Protein AF-A0A015IG34-F1 (afdb_monomer_lite)

pLDDT: mean 83.69, std 11.16, range [50.0, 94.5]

Sequence (81 aa):
MANYTEINLDSFLPEDAMQRYCYIKDLQIQFPVTLYRYYHGNYLGTLNYIWKVPINPEKRSETAQARVLATIQEKLPQYFT

Secondary structure (DSSP, 8-state):
------EEGGGG--SSHHHHHHHHHT---SS-EEEEEEE-SSTT-EEEEEEE--SSGGG--HHHHHHHHHHHHHHS-----

Foldseek 3Di:
DFWLAKDWVVVVADPDPVSNVCCVVVPDDPADKDWDWDADPDDPGITIIIGGADPDPVRGDPVSNVVNVVVVVVVPDPDDD

Radius of gyration: 14.26 Å; chains: 1; bounding box: 39×17×38 Å

Structure (mmCIF, N/CA/C/O backbone):
data_AF-A0A015IG34-F1
#
_entry.id   AF-A0A015IG34-F1
#
loop_
_atom_site.group_PDB
_atom_site.id
_atom_site.type_symbol
_atom_site.label_atom_id
_atom_site.label_alt_id
_atom_site.label_comp_id
_atom_site.label_asym_id
_atom_site.label_entity_id
_atom_site.label_seq_id
_atom_site.pdbx_PDB_ins_code
_atom_site.Cartn_x
_atom_site.Cartn_y
_atom_site.Cartn_z
_atom_site.occupancy
_atom_site.B_iso_or_equiv
_atom_site.auth_seq_id
_atom_site.auth_comp_id
_atom_site.auth_asym_id
_atom_site.auth_atom_id
_atom_site.pdbx_PDB_model_num
ATOM 1 N N . MET A 1 1 ? -13.369 -7.217 8.996 1.00 50.00 1 MET A N 1
ATOM 2 C CA . MET A 1 1 ? -12.141 -6.810 9.715 1.00 50.00 1 MET A CA 1
ATOM 3 C C . MET A 1 1 ? -11.315 -5.898 8.822 1.00 50.00 1 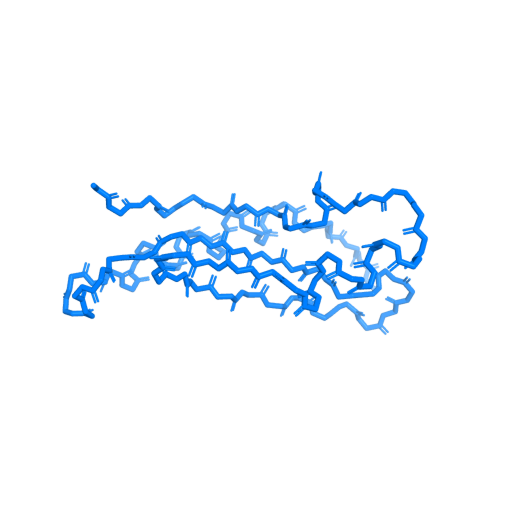MET A C 1
ATOM 5 O O . MET A 1 1 ? -11.278 -6.133 7.618 1.00 50.00 1 MET A O 1
ATOM 9 N N . ALA A 1 2 ? -10.736 -4.827 9.365 1.00 60.59 2 ALA A N 1
ATOM 10 C CA . ALA A 1 2 ? -9.754 -4.040 8.623 1.00 60.59 2 ALA A CA 1
ATOM 11 C C . ALA A 1 2 ? -8.430 -4.803 8.590 1.00 60.59 2 ALA A C 1
ATOM 13 O O . ALA A 1 2 ? -8.063 -5.397 9.601 1.00 60.59 2 ALA A O 1
ATOM 14 N N . ASN A 1 3 ? -7.768 -4.815 7.435 1.00 76.56 3 ASN A N 1
ATOM 15 C CA . ASN A 1 3 ? -6.534 -5.559 7.243 1.00 76.56 3 ASN A CA 1
A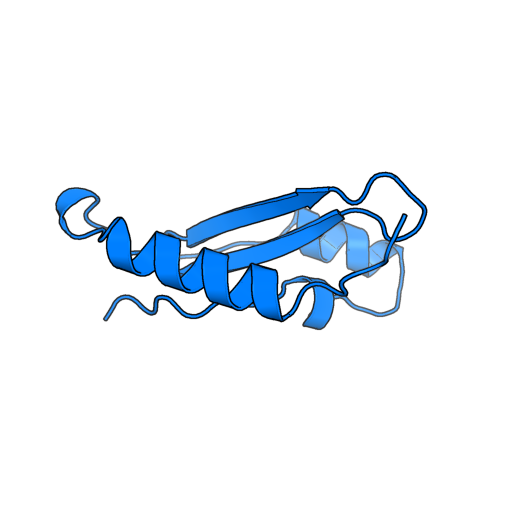TOM 16 C C . ASN A 1 3 ? -5.401 -4.575 6.945 1.00 76.56 3 ASN A C 1
ATOM 18 O O . ASN A 1 3 ? -5.279 -4.087 5.821 1.00 76.56 3 ASN A O 1
ATOM 22 N N . TYR A 1 4 ? -4.622 -4.264 7.979 1.00 85.56 4 TYR A N 1
ATOM 23 C CA . TYR A 1 4 ? -3.441 -3.402 7.921 1.00 85.56 4 TYR A CA 1
ATOM 24 C C . TYR A 1 4 ? -2.249 -4.188 7.373 1.00 85.56 4 TYR A C 1
ATOM 26 O O . TYR A 1 4 ? -1.245 -4.368 8.051 1.00 85.56 4 TYR A O 1
ATOM 34 N N . THR A 1 5 ? -2.404 -4.712 6.164 1.00 89.19 5 THR A N 1
ATOM 35 C CA . THR A 1 5 ? -1.347 -5.403 5.431 1.00 89.19 5 THR A CA 1
ATOM 36 C C . THR A 1 5 ? -1.080 -4.606 4.171 1.00 89.19 5 THR A C 1
ATOM 38 O O . THR A 1 5 ? -2.009 -4.323 3.410 1.00 89.19 5 THR A O 1
ATOM 41 N N . GLU A 1 6 ? 0.171 -4.215 3.984 1.00 89.69 6 GLU A N 1
ATOM 42 C CA . GLU A 1 6 ? 0.646 -3.537 2.790 1.00 89.69 6 GLU A CA 1
ATOM 43 C C . GLU A 1 6 ? 0.537 -4.432 1.565 1.00 89.69 6 GLU A C 1
ATOM 45 O O . GLU A 1 6 ? 0.893 -5.610 1.565 1.00 89.69 6 GLU A O 1
ATOM 50 N N . ILE A 1 7 ? 0.071 -3.822 0.489 1.00 90.62 7 ILE A N 1
ATOM 51 C CA . ILE A 1 7 ? 0.006 -4.408 -0.834 1.00 90.62 7 ILE A CA 1
ATOM 52 C C . ILE A 1 7 ? 0.798 -3.478 -1.742 1.00 90.62 7 ILE A C 1
ATOM 54 O O . ILE A 1 7 ? 0.475 -2.293 -1.852 1.00 90.62 7 ILE A O 1
ATOM 58 N N . ASN A 1 8 ? 1.839 -4.013 -2.378 1.00 89.38 8 ASN A N 1
ATOM 59 C CA . ASN A 1 8 ? 2.550 -3.304 -3.432 1.00 89.38 8 ASN A CA 1
ATOM 60 C C . ASN A 1 8 ? 1.692 -3.337 -4.703 1.00 89.38 8 ASN A C 1
ATOM 62 O O . ASN A 1 8 ? 1.463 -4.413 -5.255 1.00 89.38 8 ASN A O 1
ATOM 66 N N . LEU A 1 9 ? 1.206 -2.180 -5.160 1.00 86.88 9 LEU A N 1
ATOM 67 C CA . LEU A 1 9 ? 0.417 -2.093 -6.392 1.00 86.88 9 LEU A CA 1
ATOM 68 C C . LEU A 1 9 ? 1.232 -2.480 -7.622 1.00 86.88 9 LEU A C 1
ATOM 70 O O . LEU A 1 9 ? 0.667 -3.010 -8.578 1.00 86.88 9 LEU A O 1
ATOM 74 N N . ASP A 1 10 ? 2.547 -2.279 -7.575 1.00 83.62 10 ASP A N 1
ATOM 75 C CA . ASP A 1 10 ? 3.419 -2.541 -8.711 1.00 83.62 10 ASP A CA 1
ATOM 76 C C . ASP A 1 10 ? 3.499 -4.040 -9.030 1.00 83.62 10 ASP A C 1
ATOM 78 O O . ASP A 1 10 ? 3.683 -4.421 -10.183 1.00 83.62 10 ASP A O 1
ATOM 82 N N . SER A 1 11 ? 3.250 -4.903 -8.036 1.00 85.00 11 SER A N 1
ATOM 83 C CA . SER A 1 11 ? 3.163 -6.360 -8.208 1.00 85.00 11 SER A CA 1
ATOM 84 C C . SER A 1 11 ? 1.957 -6.823 -9.035 1.00 85.00 11 SER A C 1
ATOM 86 O O . SER A 1 11 ? 1.906 -7.987 -9.419 1.00 85.00 11 SER A O 1
ATOM 88 N N . PHE A 1 12 ? 0.991 -5.941 -9.302 1.00 86.00 12 PHE A N 1
ATOM 89 C CA . PHE A 1 12 ? -0.206 -6.236 -10.099 1.00 86.00 12 PHE A CA 1
ATOM 90 C C . PHE A 1 12 ? -0.183 -5.551 -11.465 1.00 86.00 12 PHE A C 1
ATOM 92 O O . PHE A 1 12 ? -1.139 -5.680 -12.231 1.00 86.00 12 PHE A O 1
ATOM 99 N N . LEU A 1 13 ? 0.872 -4.790 -11.769 1.00 85.25 13 LEU A N 1
ATOM 100 C CA . LEU A 1 13 ? 0.936 -4.054 -13.018 1.00 85.25 13 LEU A CA 1
ATOM 101 C C . LEU A 1 13 ? 1.159 -5.013 -14.192 1.00 85.25 13 LEU A C 1
ATOM 103 O O . LEU A 1 13 ? 2.068 -5.843 -14.138 1.00 85.25 13 LEU A O 1
ATOM 107 N N . PRO A 1 14 ? 0.392 -4.871 -15.283 1.00 84.81 14 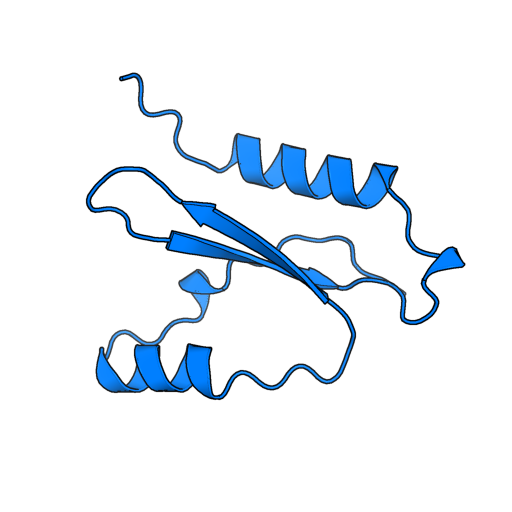PRO A N 1
ATOM 108 C CA . PRO A 1 14 ? 0.651 -5.616 -16.506 1.00 84.81 14 PRO A CA 1
ATOM 109 C C . PRO A 1 14 ? 2.010 -5.218 -17.098 1.00 84.81 14 PRO A C 1
ATOM 111 O O . PRO A 1 14 ? 2.533 -4.129 -16.831 1.00 84.81 14 PRO A O 1
ATOM 114 N N . GLU A 1 15 ? 2.598 -6.107 -17.900 1.00 84.94 15 GLU A N 1
ATOM 115 C CA . GLU A 1 15 ? 3.886 -5.862 -18.563 1.00 84.94 15 GLU A CA 1
ATOM 116 C C . GLU A 1 15 ? 3.783 -4.756 -19.623 1.00 84.94 15 GLU A C 1
ATOM 118 O O . GLU A 1 15 ? 4.687 -3.921 -19.730 1.00 84.94 15 GLU A O 1
ATOM 123 N N . ASP A 1 16 ? 2.654 -4.714 -20.338 1.00 90.50 16 ASP A N 1
ATOM 124 C CA . ASP A 1 16 ? 2.360 -3.726 -21.371 1.00 90.50 16 ASP A CA 1
ATOM 125 C C . ASP A 1 16 ? 2.213 -2.305 -20.800 1.00 90.50 16 ASP A C 1
ATOM 127 O O . ASP A 1 16 ? 1.514 -2.062 -19.812 1.00 90.50 16 ASP A O 1
ATOM 131 N N . ALA A 1 17 ? 2.860 -1.340 -21.456 1.00 81.88 17 ALA A N 1
ATOM 132 C CA . ALA A 1 17 ? 2.935 0.037 -20.978 1.00 81.88 17 ALA A CA 1
ATOM 133 C C . ALA A 1 17 ? 1.577 0.761 -21.000 1.00 81.88 17 ALA A C 1
ATOM 135 O O . ALA A 1 17 ? 1.277 1.526 -20.078 1.00 81.88 17 ALA A O 1
ATOM 136 N N . MET A 1 18 ? 0.748 0.520 -22.021 1.00 86.31 18 MET A N 1
ATOM 137 C CA . MET A 1 18 ? -0.573 1.144 -22.133 1.00 86.31 18 MET A CA 1
ATOM 138 C C . MET A 1 18 ? -1.515 0.575 -21.073 1.00 86.31 18 MET A C 1
ATOM 140 O O . MET A 1 18 ? -2.180 1.329 -20.360 1.00 86.31 18 MET A O 1
ATOM 144 N N . GLN A 1 19 ? -1.521 -0.747 -20.909 1.00 85.12 19 GLN A N 1
ATOM 145 C CA . GLN A 1 19 ? -2.324 -1.408 -19.885 1.00 85.12 19 GLN A CA 1
ATOM 146 C C . GLN A 1 19 ? -1.889 -1.006 -18.476 1.00 85.12 19 GLN A C 1
ATOM 148 O O . GLN A 1 19 ? -2.739 -0.845 -17.605 1.00 85.12 19 GLN A O 1
ATOM 153 N N . ARG A 1 20 ? -0.591 -0.776 -18.243 1.00 84.06 20 ARG A N 1
ATOM 154 C CA . ARG A 1 20 ? -0.074 -0.313 -16.947 1.00 84.06 20 ARG A CA 1
ATOM 155 C C . ARG A 1 20 ? -0.612 1.068 -16.588 1.00 84.06 20 ARG A C 1
ATOM 157 O O . ARG A 1 20 ? -1.033 1.292 -15.453 1.00 84.06 20 ARG A O 1
ATOM 164 N N . TYR A 1 21 ? -0.636 1.976 -17.563 1.00 81.75 21 TYR A N 1
ATOM 165 C CA . TYR A 1 21 ? -1.230 3.299 -17.397 1.00 81.75 21 TYR A CA 1
ATOM 166 C C . TYR A 1 21 ? -2.736 3.211 -17.100 1.00 81.75 21 TYR A C 1
ATOM 168 O O . TYR A 1 21 ? -3.203 3.826 -16.139 1.00 81.75 21 TYR A O 1
ATOM 176 N N . CYS A 1 22 ? -3.480 2.411 -17.871 1.00 85.50 22 CYS A N 1
ATOM 177 C CA . CYS A 1 22 ? -4.911 2.187 -17.644 1.00 85.50 22 CYS A CA 1
ATOM 178 C C . CYS A 1 22 ? -5.189 1.551 -16.276 1.00 85.50 22 CYS A C 1
ATOM 180 O O . CYS A 1 22 ? -6.085 2.002 -15.576 1.00 85.50 22 CYS A O 1
ATOM 182 N N . TYR A 1 23 ? -4.384 0.577 -15.842 1.00 84.62 23 TYR A N 1
ATOM 183 C CA . TYR A 1 23 ? -4.574 -0.116 -14.566 1.00 84.62 23 TYR A CA 1
ATOM 184 C C . TYR A 1 23 ? -4.569 0.844 -13.372 1.00 84.62 23 TYR A C 1
ATOM 186 O O . TYR A 1 23 ? -5.468 0.797 -12.538 1.00 84.62 23 TYR A O 1
ATOM 194 N N . ILE A 1 24 ? -3.582 1.741 -13.298 1.00 80.38 24 ILE A N 1
ATOM 195 C CA . ILE A 1 24 ? -3.508 2.728 -12.213 1.00 80.38 24 ILE A CA 1
ATOM 196 C C . ILE A 1 24 ? -4.606 3.787 -12.352 1.00 80.38 24 ILE A C 1
ATOM 198 O O . ILE A 1 24 ? -5.204 4.181 -11.351 1.00 80.38 24 ILE A O 1
ATOM 202 N N . LYS A 1 25 ? -4.865 4.257 -13.577 1.00 82.06 25 LYS A N 1
ATOM 203 C CA . LYS A 1 25 ? -5.850 5.313 -13.845 1.00 82.06 25 LYS A CA 1
ATOM 204 C C . LYS A 1 25 ? -7.277 4.873 -13.521 1.00 82.06 25 LYS A C 1
ATOM 206 O O . LYS A 1 25 ? -8.033 5.647 -12.940 1.00 82.06 25 LYS A O 1
ATOM 211 N N . ASP A 1 26 ? -7.615 3.641 -13.876 1.00 86.00 26 ASP A N 1
ATOM 212 C CA . ASP A 1 26 ? -8.965 3.093 -13.775 1.00 86.00 26 ASP A CA 1
ATOM 213 C C . ASP A 1 26 ? -9.145 2.233 -12.511 1.00 86.00 26 ASP A C 1
ATOM 215 O O . ASP A 1 26 ? -10.165 1.562 -12.355 1.00 86.00 26 ASP A O 1
ATOM 219 N N . LEU A 1 27 ? -8.179 2.262 -11.582 1.00 85.69 27 LEU A N 1
ATOM 220 C CA . LEU A 1 27 ? -8.224 1.498 -10.337 1.00 85.69 27 LEU A CA 1
ATOM 221 C C . LEU A 1 27 ? -9.447 1.895 -9.494 1.00 85.69 27 LEU A C 1
ATOM 223 O O . LEU A 1 27 ? -9.499 2.974 -8.903 1.00 85.69 27 LEU A O 1
ATOM 227 N N . GLN A 1 28 ? -10.424 0.991 -9.401 1.00 84.81 28 GLN A N 1
ATOM 228 C CA . GLN A 1 28 ? -11.622 1.155 -8.575 1.00 84.81 28 GLN A CA 1
ATOM 229 C C . GLN A 1 28 ? -11.496 0.337 -7.289 1.00 84.81 28 GLN A C 1
ATOM 231 O O . GLN A 1 28 ? -11.380 -0.888 -7.326 1.00 84.81 28 GLN A O 1
ATOM 236 N N . ILE A 1 29 ? -11.568 1.004 -6.136 1.00 86.75 29 ILE A N 1
ATOM 237 C CA . ILE A 1 29 ? -11.502 0.352 -4.824 1.00 86.75 29 ILE A CA 1
ATOM 238 C C . ILE A 1 29 ? -12.824 0.582 -4.091 1.00 86.75 29 ILE A C 1
ATOM 240 O O . ILE A 1 29 ? -13.210 1.711 -3.810 1.00 86.75 29 ILE A O 1
ATOM 244 N N . GLN A 1 30 ? -13.518 -0.505 -3.751 1.00 88.50 30 GLN A N 1
ATOM 245 C CA . GLN A 1 30 ? -14.850 -0.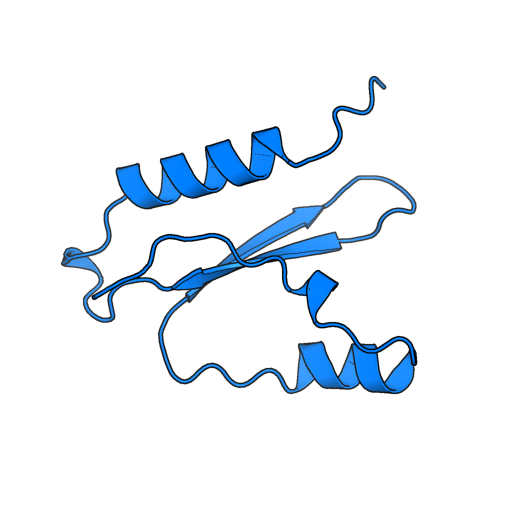468 -3.123 1.00 88.50 30 GLN A CA 1
ATOM 246 C C . GLN A 1 30 ? -14.819 -0.221 -1.604 1.00 88.50 30 GLN A C 1
ATOM 248 O O . GLN A 1 30 ? -15.847 -0.249 -0.930 1.00 88.50 30 GLN A O 1
ATOM 253 N N . PHE A 1 31 ? -13.635 -0.044 -1.028 1.00 88.50 31 PHE A N 1
ATOM 254 C CA . PHE A 1 31 ? -13.429 0.131 0.402 1.00 88.50 31 PHE A CA 1
ATOM 255 C C . PHE A 1 31 ? -12.328 1.161 0.650 1.00 88.50 31 PHE A C 1
ATOM 257 O O . PHE A 1 31 ? -11.463 1.360 -0.201 1.00 88.50 31 PHE A O 1
ATOM 264 N N . PRO A 1 32 ? -12.320 1.812 1.822 1.00 90.44 32 PRO A N 1
ATOM 265 C CA . PRO A 1 32 ? -11.302 2.798 2.110 1.00 90.44 32 PRO A CA 1
ATOM 266 C C . PRO A 1 32 ? -9.943 2.129 2.291 1.00 90.44 32 PRO A C 1
ATOM 268 O O . PRO A 1 32 ? -9.793 1.112 2.979 1.00 90.44 32 PRO A O 1
ATOM 271 N N . VAL A 1 33 ? -8.951 2.752 1.674 1.00 92.31 33 VAL A N 1
ATOM 272 C CA . VAL A 1 33 ? -7.544 2.380 1.754 1.00 92.31 33 VAL A CA 1
ATOM 273 C C . VAL A 1 33 ? -6.724 3.606 2.116 1.00 92.31 33 VAL A C 1
ATOM 275 O O . VAL A 1 33 ? -7.130 4.737 1.842 1.00 92.31 33 VAL A O 1
ATOM 278 N N . THR A 1 34 ? -5.562 3.373 2.707 1.00 92.38 34 THR A N 1
ATOM 279 C CA . THR A 1 34 ? -4.497 4.373 2.717 1.00 92.38 34 THR A CA 1
ATOM 280 C C . THR A 1 34 ? -3.610 4.134 1.503 1.00 92.38 34 THR A C 1
ATOM 282 O O . THR A 1 34 ? -3.302 2.986 1.187 1.00 92.38 34 THR A O 1
ATOM 285 N N . LEU A 1 35 ? -3.211 5.217 0.836 1.00 91.12 35 LEU A N 1
ATOM 286 C CA . LEU A 1 35 ? -2.236 5.213 -0.248 1.00 91.12 35 LEU A CA 1
ATOM 287 C C . LEU A 1 35 ? -0.926 5.813 0.260 1.00 91.12 35 LEU A C 1
ATOM 289 O O . LEU A 1 35 ? -0.906 6.953 0.723 1.00 91.12 35 LEU A O 1
ATOM 293 N N . TYR A 1 36 ? 0.159 5.061 0.124 1.00 91.25 36 TYR A N 1
ATOM 294 C CA . TYR A 1 36 ? 1.515 5.516 0.391 1.00 91.25 36 TYR A CA 1
ATOM 295 C C . TYR A 1 36 ? 2.318 5.516 -0.906 1.00 91.25 36 TYR A C 1
ATOM 297 O O . TYR A 1 36 ? 2.428 4.493 -1.584 1.00 91.25 36 TYR A O 1
ATOM 305 N N . ARG A 1 37 ? 2.865 6.682 -1.256 1.00 88.19 37 ARG A N 1
ATOM 306 C CA . ARG A 1 37 ? 3.715 6.869 -2.434 1.00 88.19 37 ARG A CA 1
ATOM 307 C C . ARG A 1 37 ? 5.136 7.121 -1.978 1.00 88.19 37 ARG A C 1
ATOM 309 O O . ARG A 1 37 ? 5.401 8.136 -1.335 1.00 88.19 37 ARG A O 1
ATOM 316 N N . TYR A 1 38 ? 6.027 6.209 -2.328 1.00 87.06 38 TYR A N 1
ATOM 317 C CA . TYR A 1 38 ? 7.449 6.379 -2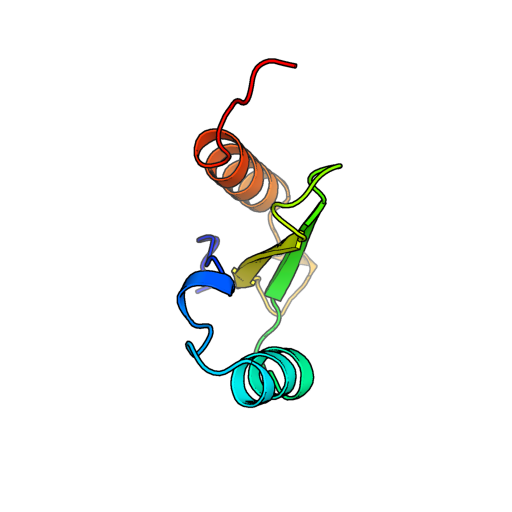.095 1.00 87.06 38 TYR A CA 1
ATOM 318 C C . TYR A 1 38 ? 8.107 6.892 -3.375 1.00 87.06 38 TYR A C 1
ATOM 320 O O . TYR A 1 38 ? 8.170 6.186 -4.384 1.00 87.06 38 TYR A O 1
ATOM 328 N N . TYR A 1 39 ? 8.570 8.140 -3.329 1.00 81.81 39 TYR A N 1
ATOM 329 C CA . TYR A 1 39 ? 9.328 8.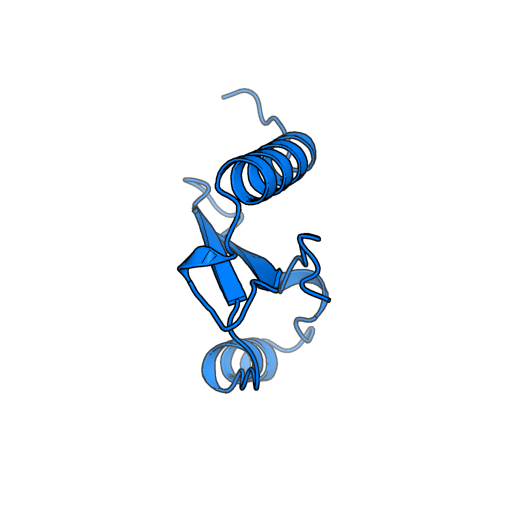753 -4.411 1.00 81.81 39 TYR A CA 1
ATOM 330 C C . TYR A 1 39 ? 10.812 8.491 -4.179 1.00 81.81 39 TYR A C 1
ATOM 332 O O . TYR A 1 39 ? 11.400 9.041 -3.249 1.00 81.81 39 TYR A O 1
ATOM 340 N N . HIS A 1 40 ? 11.420 7.669 -5.029 1.00 72.94 40 HIS A N 1
ATOM 341 C CA . HIS A 1 40 ? 12.868 7.530 -5.053 1.00 72.94 40 HIS A CA 1
ATOM 342 C C . HIS A 1 40 ? 13.435 8.530 -6.064 1.00 72.94 40 HIS A C 1
ATOM 344 O O . HIS A 1 40 ? 12.989 8.579 -7.208 1.00 72.94 40 HIS A O 1
ATOM 350 N N . GLY A 1 41 ? 14.401 9.351 -5.647 1.00 62.38 41 GLY A N 1
ATOM 351 C CA . GLY A 1 41 ? 14.907 10.504 -6.407 1.00 62.38 41 GLY A CA 1
ATOM 352 C C . GLY A 1 41 ? 15.663 10.198 -7.708 1.00 62.38 41 GLY A C 1
ATOM 353 O O . GLY A 1 41 ? 16.326 11.092 -8.209 1.00 62.38 41 GLY A O 1
ATOM 354 N N . ASN A 1 42 ? 15.585 8.975 -8.246 1.00 63.38 42 ASN A N 1
ATOM 355 C CA . ASN A 1 42 ? 16.207 8.523 -9.498 1.00 63.38 42 ASN A CA 1
ATOM 356 C C . ASN A 1 42 ? 15.393 7.373 -10.138 1.00 63.38 42 ASN A C 1
ATOM 358 O O . ASN A 1 42 ? 14.551 6.797 -9.457 1.00 63.38 42 ASN A O 1
ATOM 362 N N . TYR A 1 43 ? 15.700 7.046 -11.411 1.00 54.34 43 TYR A N 1
ATOM 363 C CA . TYR A 1 43 ? 15.271 5.974 -12.363 1.00 54.34 43 TYR A CA 1
ATOM 364 C C . TYR A 1 43 ? 14.275 4.850 -11.967 1.00 54.34 43 TYR A C 1
ATOM 366 O O . TYR A 1 43 ? 13.653 4.268 -12.850 1.00 54.34 43 TYR A O 1
ATOM 374 N N . LEU A 1 44 ? 14.115 4.521 -10.687 1.00 57.34 44 LEU A N 1
ATOM 375 C CA . LEU A 1 44 ? 13.195 3.520 -10.134 1.00 57.34 44 LEU A CA 1
ATOM 376 C C . LEU A 1 44 ? 11.720 3.959 -10.126 1.00 57.34 44 LEU A C 1
ATOM 378 O O . LEU A 1 44 ? 10.839 3.135 -9.902 1.00 57.34 44 LEU A O 1
ATOM 382 N N . GLY A 1 45 ? 11.435 5.235 -10.391 1.00 72.94 45 GLY A N 1
ATOM 383 C CA . GLY A 1 45 ? 10.066 5.745 -10.441 1.00 72.94 45 GLY A CA 1
ATOM 384 C C . GLY A 1 45 ? 9.419 5.882 -9.057 1.00 72.94 45 GLY A C 1
ATOM 385 O O . GLY A 1 45 ? 10.089 6.131 -8.055 1.00 72.94 45 GLY A O 1
ATOM 386 N N . THR A 1 46 ? 8.087 5.797 -9.014 1.00 80.62 46 THR A N 1
ATOM 387 C CA . THR A 1 46 ? 7.287 5.913 -7.782 1.00 80.62 46 THR A CA 1
ATOM 388 C C . THR A 1 46 ? 6.735 4.547 -7.410 1.00 80.62 46 THR A C 1
ATOM 390 O O . THR A 1 46 ? 5.955 3.998 -8.185 1.00 80.62 46 THR A O 1
ATOM 393 N N . LEU A 1 47 ? 7.081 4.040 -6.224 1.00 86.50 47 LEU A N 1
ATOM 394 C CA . LEU A 1 47 ? 6.480 2.817 -5.688 1.00 86.50 47 LEU A CA 1
ATOM 395 C C . LEU A 1 47 ? 5.165 3.160 -4.986 1.00 86.50 47 LEU A C 1
ATOM 397 O O . LEU A 1 47 ? 5.119 4.069 -4.145 1.00 86.50 47 LEU A O 1
ATOM 401 N N . ASN A 1 48 ? 4.101 2.430 -5.314 1.00 88.44 48 ASN A N 1
ATOM 402 C CA . ASN A 1 48 ? 2.773 2.667 -4.755 1.00 88.44 48 ASN A CA 1
ATOM 403 C C . ASN A 1 48 ? 2.354 1.508 -3.847 1.00 88.44 48 ASN A C 1
ATOM 405 O O . ASN A 1 48 ? 2.176 0.379 -4.297 1.00 88.44 48 ASN A O 1
ATOM 409 N N . TYR A 1 49 ? 2.126 1.808 -2.572 1.00 90.81 49 TYR A N 1
ATOM 410 C CA . TYR A 1 49 ? 1.609 0.853 -1.599 1.00 90.81 49 TYR A CA 1
ATOM 411 C C . TYR A 1 49 ? 0.209 1.252 -1.154 1.00 90.81 49 TYR A C 1
ATOM 413 O O . TYR A 1 49 ? -0.067 2.430 -0.915 1.00 90.81 49 TYR A O 1
ATOM 421 N N . ILE A 1 50 ? -0.667 0.264 -0.997 1.00 92.44 50 ILE A N 1
ATOM 422 C CA . ILE A 1 50 ? -1.986 0.452 -0.394 1.00 92.44 50 ILE A CA 1
ATOM 423 C C . ILE A 1 50 ? -2.222 -0.554 0.723 1.00 92.44 50 ILE A C 1
ATOM 425 O O . ILE A 1 50 ? -1.728 -1.676 0.681 1.00 92.44 50 ILE A O 1
ATOM 429 N N . TRP A 1 51 ? -3.018 -0.175 1.715 1.00 93.56 51 TRP A N 1
ATOM 430 C CA . TRP A 1 51 ? -3.568 -1.119 2.687 1.00 93.56 51 TRP A CA 1
ATOM 431 C C . TRP A 1 51 ? -4.980 -0.715 3.075 1.00 93.56 51 TRP A C 1
ATOM 433 O O . TRP A 1 51 ? -5.360 0.459 3.035 1.00 93.56 51 TRP A O 1
ATOM 443 N N . LYS A 1 52 ? -5.781 -1.708 3.452 1.00 92.94 52 LYS A N 1
ATOM 444 C CA . LYS A 1 52 ? -7.181 -1.505 3.811 1.00 92.94 52 LYS A CA 1
ATOM 445 C C . LYS A 1 52 ? -7.291 -0.887 5.198 1.00 92.94 52 LYS A C 1
ATOM 447 O O . LYS A 1 52 ? -6.673 -1.357 6.150 1.00 92.94 52 LYS A O 1
ATOM 452 N N . VAL A 1 53 ? -8.167 0.101 5.339 1.00 93.00 53 VAL A N 1
ATOM 453 C CA . VAL A 1 53 ? -8.475 0.720 6.634 1.00 93.00 53 VAL A CA 1
ATOM 454 C C . VAL A 1 53 ? -9.953 0.547 6.995 1.00 93.00 53 VAL A C 1
ATOM 456 O O . VAL A 1 53 ? -10.788 0.284 6.125 1.00 93.00 53 VAL A O 1
ATOM 459 N N . PRO A 1 54 ? -10.318 0.648 8.286 1.00 91.56 54 PRO A N 1
ATOM 460 C CA . PRO A 1 54 ? -11.714 0.702 8.696 1.00 91.56 54 PRO A CA 1
ATOM 461 C C . PRO A 1 54 ? -12.492 1.823 7.992 1.00 91.56 54 PRO A C 1
ATOM 463 O O . PRO A 1 54 ? -11.980 2.931 7.794 1.00 91.56 54 PRO A O 1
ATOM 466 N N . ILE A 1 55 ? -13.763 1.538 7.678 1.00 90.06 55 ILE A N 1
ATOM 467 C CA . ILE A 1 55 ? -14.701 2.528 7.127 1.00 90.06 55 ILE A CA 1
ATOM 468 C C . ILE A 1 55 ? -14.921 3.663 8.121 1.00 90.06 55 ILE A C 1
ATOM 470 O O . ILE A 1 55 ? -14.810 4.822 7.739 1.00 90.06 55 ILE A O 1
ATOM 474 N N . ASN A 1 56 ? -15.153 3.328 9.393 1.00 90.12 56 ASN A N 1
ATOM 475 C CA . ASN A 1 56 ? -15.240 4.320 10.457 1.00 90.12 56 ASN A CA 1
ATOM 476 C C . ASN A 1 56 ? -13.833 4.886 10.766 1.00 90.12 56 ASN A C 1
ATOM 478 O O . ASN A 1 56 ? -12.977 4.109 11.207 1.00 90.12 56 ASN A O 1
ATOM 482 N N . PRO A 1 57 ? -13.591 6.199 10.577 1.00 85.31 57 PRO A N 1
ATOM 483 C CA . PRO A 1 57 ? -12.315 6.843 10.876 1.00 85.31 57 PRO A CA 1
ATOM 484 C C . PRO A 1 57 ? -11.859 6.686 12.329 1.00 85.31 57 PRO A C 1
ATOM 486 O O . PRO A 1 57 ? -10.674 6.480 12.558 1.00 85.31 57 PRO A O 1
ATOM 489 N N . GLU A 1 58 ? -12.775 6.687 13.297 1.00 89.62 58 GLU A N 1
ATOM 490 C CA . GLU A 1 58 ? -12.442 6.572 14.728 1.00 89.62 58 GLU A CA 1
ATOM 491 C C . GLU A 1 58 ? -11.867 5.202 15.096 1.00 89.62 58 GLU A C 1
ATOM 493 O O . GLU A 1 58 ? -11.158 5.046 16.085 1.00 89.62 58 GLU A O 1
ATOM 498 N N . LYS A 1 59 ? -12.152 4.183 14.279 1.00 89.19 59 LYS A N 1
ATOM 499 C CA . LYS A 1 59 ? -11.600 2.836 14.459 1.00 89.19 59 LYS A CA 1
ATOM 500 C C . LYS A 1 59 ? -10.221 2.686 13.822 1.00 89.19 59 LYS A C 1
ATOM 502 O O . LYS A 1 59 ? -9.647 1.598 13.884 1.00 89.19 59 LYS A O 1
ATOM 507 N N . ARG A 1 60 ? -9.705 3.726 13.157 1.00 89.25 60 ARG A N 1
ATOM 508 C CA . ARG A 1 60 ? -8.395 3.679 12.510 1.00 89.25 60 ARG A CA 1
ATOM 509 C C . ARG A 1 60 ? -7.313 3.819 13.571 1.00 89.25 60 ARG A C 1
ATOM 511 O O . ARG A 1 60 ? -7.229 4.828 14.254 1.00 89.25 60 ARG A O 1
ATOM 518 N N . SER A 1 61 ? -6.460 2.809 13.681 1.00 91.19 61 SER A N 1
ATOM 519 C CA . SER A 1 61 ? -5.307 2.857 14.577 1.00 91.19 61 SER A CA 1
ATOM 520 C C . SER A 1 61 ? -4.114 3.497 13.872 1.00 91.19 61 SER A C 1
ATOM 522 O O . SER A 1 61 ? -3.614 2.955 12.885 1.00 91.19 61 SER A O 1
ATOM 524 N N . GLU A 1 62 ? -3.629 4.620 14.399 1.00 90.50 62 GLU A N 1
ATOM 525 C CA . GLU A 1 62 ? -2.375 5.240 13.953 1.00 90.50 62 GLU A CA 1
ATOM 526 C C . GLU A 1 62 ? -1.184 4.305 14.172 1.00 90.50 62 GLU A C 1
ATOM 528 O O . GLU A 1 62 ? -0.359 4.138 13.279 1.00 90.50 62 GLU A O 1
ATOM 533 N N . THR A 1 63 ? -1.143 3.599 15.307 1.00 93.19 63 THR A N 1
ATOM 534 C CA . THR A 1 63 ? -0.109 2.596 15.597 1.00 93.19 63 THR A CA 1
ATOM 535 C C . THR A 1 63 ? -0.084 1.481 14.553 1.00 93.19 63 THR A C 1
ATOM 537 O O . THR A 1 63 ? 0.991 1.052 14.142 1.00 93.19 63 THR A O 1
ATOM 540 N N . ALA A 1 64 ? -1.250 1.012 14.096 1.00 92.25 64 ALA A N 1
ATOM 541 C CA . ALA A 1 64 ? -1.312 0.002 13.043 1.00 92.25 64 ALA A CA 1
ATOM 542 C C . ALA A 1 64 ? -0.789 0.551 11.708 1.00 92.25 64 ALA A C 1
ATOM 544 O O . ALA A 1 64 ? -0.033 -0.136 11.032 1.00 92.25 64 ALA A O 1
ATOM 545 N N . GLN A 1 65 ? -1.115 1.799 11.357 1.00 92.12 65 GLN A N 1
ATOM 546 C CA . GLN A 1 65 ? -0.569 2.436 10.152 1.00 92.12 65 GLN A CA 1
ATOM 547 C C . GLN A 1 65 ? 0.950 2.630 10.235 1.00 92.12 65 GLN A C 1
ATOM 549 O O . GLN A 1 65 ? 1.650 2.334 9.271 1.00 92.12 65 GLN A O 1
ATOM 554 N N . ALA A 1 66 ? 1.472 3.049 11.389 1.00 92.88 66 ALA A N 1
ATOM 555 C CA . ALA A 1 66 ? 2.909 3.200 11.608 1.00 92.88 66 ALA A CA 1
ATOM 556 C C . ALA A 1 66 ? 3.662 1.867 11.471 1.00 92.88 66 ALA A C 1
ATOM 558 O O . ALA A 1 66 ? 4.746 1.834 10.896 1.00 92.88 66 ALA A O 1
ATOM 559 N N . ARG A 1 67 ? 3.076 0.755 11.938 1.00 94.50 67 ARG A N 1
ATOM 560 C CA . ARG A 1 67 ? 3.652 -0.587 11.744 1.00 94.50 67 ARG A CA 1
ATOM 561 C C . ARG A 1 67 ? 3.728 -0.967 10.269 1.00 94.50 67 ARG A C 1
ATOM 563 O O . ARG A 1 67 ? 4.768 -1.440 9.836 1.00 94.50 67 ARG A O 1
ATOM 570 N N . VAL A 1 68 ? 2.667 -0.707 9.503 1.00 94.00 68 VAL A N 1
ATOM 571 C CA . VAL A 1 68 ? 2.664 -0.953 8.052 1.00 94.00 68 VAL A CA 1
ATOM 572 C C . VAL A 1 68 ? 3.756 -0.140 7.357 1.00 94.00 68 VAL A C 1
ATOM 574 O O . VAL A 1 68 ? 4.498 -0.674 6.538 1.00 94.00 68 VAL A O 1
ATOM 577 N N . LEU A 1 69 ? 3.902 1.138 7.719 1.00 92.81 69 LEU A N 1
ATOM 578 C CA . LEU A 1 69 ? 4.968 1.989 7.188 1.00 92.81 69 LEU A CA 1
ATOM 579 C C . LEU A 1 69 ? 6.364 1.449 7.521 1.00 92.81 69 LEU A C 1
ATOM 581 O O . LEU A 1 69 ? 7.215 1.413 6.636 1.00 92.81 69 LEU A O 1
ATOM 585 N N . ALA A 1 70 ? 6.589 0.987 8.754 1.00 92.06 70 ALA A N 1
ATOM 586 C CA . ALA A 1 70 ? 7.855 0.374 9.149 1.00 92.06 70 ALA A CA 1
ATOM 587 C C . ALA A 1 70 ? 8.156 -0.890 8.323 1.00 92.06 70 ALA A C 1
ATOM 589 O O . ALA A 1 70 ? 9.257 -1.030 7.801 1.00 92.06 70 ALA A O 1
ATOM 590 N N . THR A 1 71 ? 7.160 -1.756 8.110 1.00 92.00 71 THR A N 1
ATOM 591 C CA . THR A 1 71 ? 7.302 -2.945 7.254 1.00 92.00 71 THR A CA 1
ATOM 592 C C . THR A 1 71 ? 7.611 -2.581 5.800 1.00 92.00 71 THR A C 1
ATOM 594 O O . THR A 1 71 ? 8.442 -3.231 5.168 1.00 92.00 71 THR A O 1
ATOM 597 N N . ILE A 1 72 ? 6.985 -1.535 5.250 1.00 90.75 72 ILE A N 1
ATOM 598 C CA . ILE A 1 72 ? 7.331 -1.034 3.910 1.00 90.75 72 ILE A CA 1
ATOM 599 C C . ILE A 1 72 ? 8.785 -0.553 3.897 1.00 90.75 72 ILE A C 1
ATOM 601 O O . ILE A 1 72 ? 9.531 -0.913 2.992 1.00 90.75 72 ILE A O 1
ATOM 605 N N . GLN A 1 73 ? 9.205 0.212 4.904 1.00 87.75 73 GLN A N 1
ATOM 606 C CA . GLN A 1 73 ? 10.562 0.747 4.997 1.00 87.75 73 GLN A CA 1
ATOM 607 C C . GLN A 1 73 ? 11.634 -0.351 5.081 1.00 87.75 73 GLN A C 1
ATOM 609 O O . GLN A 1 73 ? 12.696 -0.190 4.489 1.00 87.75 73 GLN A O 1
ATOM 614 N N . GLU A 1 74 ? 11.353 -1.472 5.748 1.00 88.31 74 GLU A N 1
ATOM 615 C CA . GLU A 1 74 ? 12.235 -2.650 5.771 1.00 88.31 74 GLU A CA 1
ATOM 616 C C . GLU A 1 74 ? 12.357 -3.336 4.400 1.00 88.31 74 GLU A C 1
ATOM 618 O O . GLU A 1 74 ? 13.404 -3.897 4.081 1.00 88.31 74 GLU A O 1
ATOM 623 N N . LYS A 1 75 ? 11.297 -3.300 3.581 1.00 85.31 75 LYS A N 1
ATOM 624 C CA . LYS A 1 75 ? 11.278 -3.884 2.226 1.00 85.31 75 LYS A CA 1
ATOM 625 C C . LYS A 1 75 ? 11.918 -2.988 1.177 1.00 85.31 75 LYS A C 1
ATOM 627 O O . LYS A 1 75 ? 12.310 -3.479 0.118 1.00 85.31 75 LYS A O 1
ATOM 632 N N . LEU A 1 76 ? 11.962 -1.681 1.426 1.00 83.81 76 LEU A N 1
ATOM 633 C CA . LEU A 1 76 ? 12.594 -0.752 0.507 1.00 83.81 76 LEU A CA 1
ATOM 634 C C . LEU A 1 76 ? 14.100 -1.040 0.474 1.00 83.81 76 LEU A C 1
ATOM 636 O O . LEU A 1 76 ? 14.734 -1.119 1.527 1.00 83.81 76 LEU A O 1
ATOM 640 N N . PRO A 1 77 ? 14.691 -1.204 -0.719 1.00 71.12 77 PRO A N 1
ATOM 641 C CA . PRO A 1 77 ? 16.122 -1.416 -0.822 1.00 71.12 77 PRO A CA 1
ATOM 642 C C . PRO A 1 77 ? 16.868 -0.232 -0.194 1.00 71.12 77 PRO A C 1
ATOM 644 O O . PRO A 1 77 ? 16.683 0.919 -0.591 1.00 71.12 77 PRO A O 1
ATOM 647 N N . GLN A 1 78 ? 17.719 -0.521 0.793 1.00 63.78 78 GLN A N 1
ATOM 648 C CA . GLN A 1 78 ? 18.672 0.447 1.328 1.00 63.78 78 GLN A CA 1
ATOM 649 C C . GLN A 1 78 ? 19.790 0.629 0.303 1.00 63.78 78 GLN A C 1
ATOM 651 O O . GLN A 1 78 ? 20.815 -0.050 0.344 1.00 63.78 78 GLN A O 1
ATOM 656 N N . TYR A 1 79 ? 19.580 1.521 -0.658 1.00 57.47 79 TYR A N 1
ATOM 657 C CA . TYR A 1 79 ? 20.678 1.987 -1.489 1.00 57.47 79 TYR A CA 1
ATOM 658 C C . TYR A 1 79 ? 21.451 3.034 -0.690 1.00 57.47 79 TYR A C 1
ATOM 660 O O . TYR A 1 79 ? 20.927 4.102 -0.377 1.00 57.47 79 TYR A O 1
ATOM 668 N N . PHE A 1 80 ? 22.687 2.702 -0.323 1.00 50.09 80 PHE A N 1
ATOM 669 C CA . PHE A 1 80 ? 23.634 3.690 0.174 1.00 50.09 80 PHE A CA 1
ATOM 670 C C . PHE A 1 80 ? 23.884 4.703 -0.953 1.00 50.09 80 PHE A C 1
ATOM 672 O O . PHE A 1 80 ? 24.315 4.315 -2.039 1.00 50.09 80 PHE A O 1
ATOM 679 N N . THR A 1 81 ? 23.545 5.970 -0.710 1.00 51.41 81 THR A N 1
ATOM 680 C CA . THR A 1 81 ? 24.022 7.117 -1.504 1.00 51.41 81 THR A CA 1
ATOM 681 C C . THR A 1 81 ? 25.512 7.328 -1.328 1.00 51.41 81 THR A C 1
ATOM 683 O O . THR A 1 81 ? 25.975 7.189 -0.172 1.00 51.41 81 THR A O 1
#

Organism: Rhizophagus irregularis (strain DAOM 197198w) (NCBI:txid1432141)